Protein AF-A0A3D1RNG2-F1 (afdb_monomer_lite)

Structure (mmCIF, N/CA/C/O backbone):
data_AF-A0A3D1RNG2-F1
#
_entry.id   AF-A0A3D1RNG2-F1
#
loop_
_atom_site.group_PDB
_atom_site.id
_atom_site.type_symbol
_atom_site.label_atom_id
_atom_site.label_alt_id
_atom_site.label_comp_id
_atom_site.label_asym_id
_atom_site.label_entity_id
_atom_site.label_seq_id
_atom_site.pdbx_PDB_ins_code
_atom_site.Cartn_x
_atom_site.Cartn_y
_atom_site.Cartn_z
_atom_site.occupancy
_atom_site.B_iso_or_equiv
_atom_site.auth_seq_id
_atom_site.auth_comp_id
_atom_site.auth_asym_id
_atom_site.auth_atom_id
_atom_site.pdbx_PDB_model_num
ATOM 1 N N . MET A 1 1 ? 21.917 -20.648 -6.350 1.00 50.75 1 MET A N 1
ATOM 2 C CA . MET A 1 1 ? 20.972 -19.831 -5.563 1.00 50.75 1 MET A CA 1
ATOM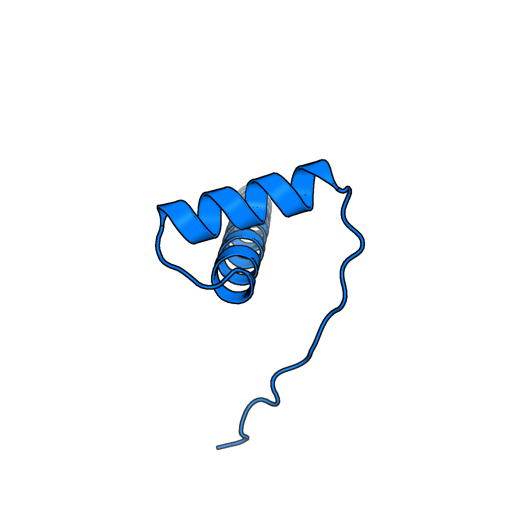 3 C C . MET A 1 1 ? 19.775 -19.620 -6.460 1.00 50.75 1 MET A C 1
ATOM 5 O O . MET A 1 1 ? 19.938 -18.958 -7.476 1.00 50.75 1 MET A O 1
ATOM 9 N N . ALA A 1 2 ? 18.657 -20.306 -6.212 1.00 54.75 2 ALA A N 1
ATOM 10 C CA . ALA A 1 2 ? 17.454 -20.052 -6.995 1.00 54.75 2 ALA A CA 1
ATOM 11 C C . ALA A 1 2 ? 17.140 -18.565 -6.823 1.00 54.75 2 ALA A C 1
ATOM 13 O O . ALA A 1 2 ? 16.973 -18.101 -5.700 1.00 54.75 2 ALA A O 1
ATOM 14 N N . THR A 1 3 ? 17.202 -17.793 -7.903 1.00 56.22 3 THR A N 1
ATOM 15 C CA . THR A 1 3 ? 16.648 -16.447 -7.904 1.00 56.22 3 THR A CA 1
ATOM 16 C C . THR A 1 3 ? 15.174 -16.629 -7.595 1.00 56.22 3 THR A C 1
ATOM 18 O O . THR A 1 3 ? 14.439 -17.132 -8.446 1.00 56.22 3 THR A O 1
ATOM 21 N N . ASP A 1 4 ? 14.765 -16.308 -6.366 1.00 66.62 4 ASP A N 1
ATOM 22 C CA . ASP A 1 4 ? 13.353 -16.243 -6.011 1.00 66.62 4 ASP A CA 1
ATOM 23 C C . ASP A 1 4 ? 12.680 -15.382 -7.076 1.00 66.62 4 ASP A C 1
ATOM 25 O O . ASP A 1 4 ? 13.016 -14.207 -7.267 1.00 66.62 4 ASP A O 1
ATOM 29 N N . LYS A 1 5 ? 11.813 -16.007 -7.872 1.00 74.12 5 LYS A N 1
ATOM 30 C CA . LYS A 1 5 ? 11.102 -15.294 -8.921 1.00 74.12 5 LYS A CA 1
ATOM 31 C C . LYS A 1 5 ? 10.154 -14.341 -8.212 1.00 74.12 5 LYS A C 1
ATOM 33 O O . LYS A 1 5 ? 9.335 -14.754 -7.399 1.00 74.12 5 LYS A O 1
ATOM 38 N N . PHE A 1 6 ? 10.310 -13.049 -8.477 1.00 78.69 6 PHE A N 1
ATOM 39 C CA . PHE A 1 6 ? 9.371 -12.061 -7.976 1.00 78.69 6 PHE A CA 1
ATOM 40 C C . PHE A 1 6 ? 8.003 -12.334 -8.599 1.00 78.69 6 PHE A C 1
ATOM 4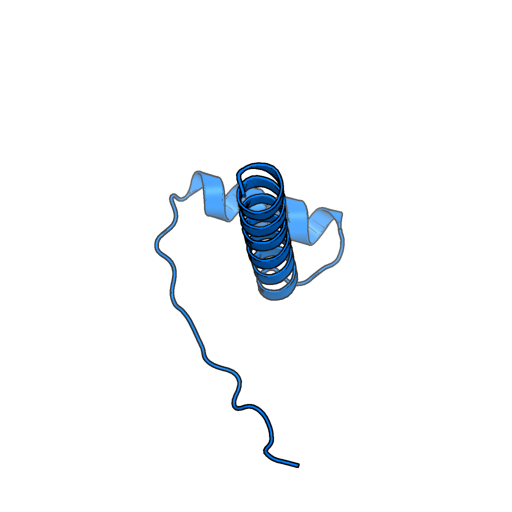2 O O . PHE A 1 6 ? 7.828 -12.178 -9.806 1.00 78.69 6 PHE A O 1
ATOM 49 N N . GLU A 1 7 ? 7.041 -12.718 -7.769 1.00 86.31 7 GLU A N 1
ATOM 50 C CA . GLU A 1 7 ? 5.653 -12.881 -8.185 1.00 86.31 7 GLU A CA 1
ATOM 51 C C . GLU A 1 7 ? 4.944 -11.519 -8.208 1.00 86.31 7 GLU A C 1
ATOM 53 O O . GLU A 1 7 ? 5.102 -10.691 -7.301 1.00 86.31 7 GLU A O 1
ATOM 58 N N . HIS A 1 8 ? 4.158 -11.271 -9.258 1.00 89.25 8 HIS A N 1
ATOM 59 C CA . HIS A 1 8 ? 3.332 -10.070 -9.375 1.00 89.25 8 HIS A CA 1
ATOM 60 C C . HIS A 1 8 ? 1.897 -10.368 -8.930 1.00 89.25 8 HIS A C 1
ATOM 62 O O . HIS A 1 8 ? 1.262 -11.286 -9.440 1.00 89.25 8 HIS A O 1
ATOM 68 N N . ALA A 1 9 ? 1.354 -9.535 -8.043 1.00 90.06 9 ALA A N 1
ATOM 69 C CA . ALA A 1 9 ? -0.034 -9.615 -7.597 1.00 90.06 9 ALA A CA 1
ATOM 70 C C . ALA A 1 9 ? -0.804 -8.339 -7.965 1.00 90.06 9 ALA A C 1
ATOM 72 O O . ALA A 1 9 ? -0.300 -7.225 -7.801 1.00 90.06 9 ALA A O 1
ATOM 73 N N . THR A 1 10 ? -2.044 -8.509 -8.428 1.00 94.25 10 THR A N 1
ATOM 74 C CA . THR A 1 10 ? -2.978 -7.411 -8.713 1.00 94.25 10 THR A CA 1
ATOM 75 C C . THR A 1 10 ? -4.009 -7.322 -7.592 1.00 94.25 10 THR A C 1
ATOM 77 O O . THR A 1 10 ? -4.612 -8.326 -7.227 1.00 94.25 10 THR A O 1
ATOM 80 N N . PHE A 1 11 ? -4.238 -6.116 -7.068 1.00 93.00 11 PHE A N 1
ATOM 81 C CA . PHE A 1 11 ? -5.187 -5.868 -5.982 1.00 93.00 11 PHE A CA 1
ATOM 82 C C . PHE A 1 11 ? -6.301 -4.932 -6.440 1.00 93.00 11 PHE A C 1
ATOM 84 O O . PHE A 1 11 ? -6.036 -3.903 -7.065 1.00 93.00 11 PHE A O 1
ATOM 91 N N . TYR A 1 12 ? -7.535 -5.253 -6.064 1.00 96.44 12 TYR A N 1
ATOM 92 C CA . TYR A 1 12 ? -8.663 -4.339 -6.195 1.00 96.44 12 TYR A CA 1
ATOM 93 C C . TYR A 1 12 ? -8.789 -3.519 -4.916 1.00 96.44 12 TYR A C 1
ATOM 95 O O . TYR A 1 12 ? -8.976 -4.066 -3.833 1.00 96.44 12 TYR A O 1
ATOM 103 N N . LEU A 1 13 ? -8.665 -2.202 -5.048 1.00 96.25 13 LEU A N 1
ATOM 104 C CA . LEU A 1 13 ? -8.750 -1.249 -3.948 1.00 96.25 13 LEU A CA 1
ATOM 105 C C . LEU A 1 13 ? -9.712 -0.135 -4.337 1.00 96.25 13 LEU A C 1
ATOM 107 O O . LEU A 1 13 ? -9.825 0.230 -5.511 1.00 96.25 13 LEU A O 1
ATOM 111 N N . THR A 1 14 ? -10.377 0.445 -3.346 1.00 98.38 14 THR A N 1
ATOM 112 C CA . THR A 1 14 ? -11.181 1.643 -3.582 1.00 98.38 14 THR A CA 1
ATOM 113 C C . THR A 1 14 ? -10.283 2.813 -3.985 1.00 98.38 14 THR A C 1
ATOM 115 O O . THR A 1 14 ? -9.101 2.882 -3.633 1.00 98.38 14 THR A O 1
ATOM 118 N N . ARG A 1 15 ? -10.852 3.792 -4.695 1.00 97.88 15 ARG A N 1
ATOM 119 C CA . ARG A 1 15 ? -10.114 4.996 -5.104 1.00 97.88 15 ARG A CA 1
ATOM 120 C C . ARG A 1 15 ? -9.508 5.750 -3.914 1.00 97.88 15 ARG A C 1
ATOM 122 O O . ARG A 1 15 ? -8.395 6.252 -4.044 1.00 97.88 15 ARG A O 1
ATOM 129 N N . SER A 1 16 ? -10.213 5.802 -2.780 1.00 98.44 16 SER A N 1
ATOM 130 C CA . SER A 1 16 ? -9.715 6.443 -1.555 1.00 98.44 16 SER A CA 1
ATOM 131 C C . SER A 1 16 ? -8.450 5.754 -1.054 1.00 98.44 16 SER A C 1
ATOM 133 O O . SER A 1 16 ? -7.413 6.397 -0.957 1.00 98.44 16 SER A O 1
ATOM 135 N N . GLN A 1 17 ? -8.488 4.428 -0.885 1.00 97.56 17 GLN A N 1
ATOM 136 C CA . GLN A 1 17 ? -7.330 3.648 -0.434 1.00 97.56 17 GLN A CA 1
ATOM 137 C C . GLN A 1 17 ? -6.113 3.843 -1.350 1.00 97.56 17 GLN A C 1
ATOM 139 O O . GLN A 1 17 ? -4.987 3.991 -0.880 1.00 97.56 17 GLN A O 1
ATOM 144 N N . VAL A 1 18 ? -6.325 3.886 -2.671 1.00 97.38 18 VAL A N 1
ATOM 145 C CA . VAL A 1 18 ? -5.239 4.144 -3.630 1.00 97.38 18 VAL A CA 1
ATOM 146 C C . VAL A 1 18 ? -4.645 5.544 -3.449 1.00 97.38 18 VAL A C 1
ATOM 148 O O . VAL A 1 18 ? -3.429 5.708 -3.582 1.00 97.38 18 VAL A O 1
ATOM 151 N N . ASN A 1 19 ? -5.469 6.554 -3.169 1.00 98.38 19 ASN A N 1
ATOM 152 C CA . ASN A 1 19 ? -4.996 7.916 -2.921 1.00 98.38 19 ASN A CA 1
ATOM 153 C C . ASN A 1 19 ? -4.202 8.007 -1.616 1.00 98.38 19 ASN A C 1
ATOM 155 O O . ASN A 1 19 ? -3.110 8.574 -1.628 1.00 98.38 19 ASN A O 1
ATOM 159 N N . ASP A 1 20 ? -4.685 7.371 -0.550 1.00 97.88 20 ASP A N 1
ATOM 160 C CA . ASP A 1 20 ? -4.012 7.352 0.751 1.00 97.88 20 ASP A CA 1
ATOM 161 C C . ASP A 1 20 ? -2.623 6.703 0.633 1.00 97.88 20 ASP A C 1
ATOM 163 O O . ASP A 1 20 ? -1.619 7.265 1.076 1.00 97.88 20 ASP A O 1
ATOM 167 N N . ILE A 1 21 ? -2.527 5.569 -0.077 1.00 97.25 21 ILE A N 1
ATOM 168 C CA . ILE A 1 21 ? -1.250 4.893 -0.364 1.00 97.25 21 ILE A CA 1
ATOM 169 C C . ILE A 1 21 ? -0.318 5.799 -1.178 1.00 97.25 21 ILE A C 1
ATOM 171 O O . ILE A 1 21 ? 0.878 5.875 -0.890 1.00 97.25 21 ILE A O 1
ATOM 175 N N . LYS A 1 22 ? -0.834 6.480 -2.210 1.00 97.62 22 LYS A N 1
ATOM 176 C CA . LYS A 1 22 ? -0.037 7.396 -3.045 1.00 97.62 22 LYS A CA 1
ATOM 177 C C . LYS A 1 22 ? 0.525 8.550 -2.225 1.00 97.62 22 LYS A C 1
ATOM 179 O O . LYS A 1 22 ? 1.708 8.867 -2.359 1.00 97.62 22 LYS A O 1
ATOM 184 N N . GLU A 1 23 ? -0.309 9.180 -1.407 1.00 98.19 23 GLU A N 1
ATOM 185 C CA . GLU A 1 23 ? 0.099 10.318 -0.594 1.00 98.19 23 GLU A CA 1
ATOM 186 C C . GLU A 1 23 ? 1.119 9.901 0.464 1.00 98.19 23 GLU A C 1
ATOM 188 O O . GLU A 1 23 ? 2.155 10.556 0.603 1.00 98.19 23 GLU A O 1
ATOM 193 N N . LEU A 1 24 ? 0.872 8.787 1.156 1.00 97.56 24 LEU A N 1
ATOM 194 C CA . LEU A 1 24 ? 1.772 8.281 2.185 1.00 97.56 24 LEU A C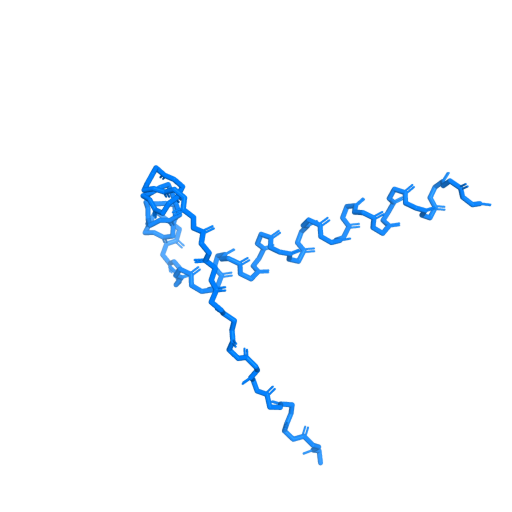A 1
ATOM 195 C C . LEU A 1 24 ? 3.124 7.858 1.598 1.00 97.56 24 LEU A C 1
ATOM 197 O O . LEU A 1 24 ? 4.165 8.212 2.152 1.00 97.56 24 LEU A O 1
ATOM 201 N N . ALA A 1 25 ? 3.131 7.173 0.452 1.00 97.94 25 ALA A N 1
ATOM 202 C CA . ALA A 1 25 ? 4.364 6.809 -0.245 1.00 97.94 25 ALA A CA 1
ATOM 203 C C . ALA A 1 25 ? 5.175 8.054 -0.640 1.00 97.94 25 ALA A C 1
ATOM 205 O O . ALA A 1 25 ? 6.385 8.099 -0.420 1.00 97.94 25 ALA A O 1
ATOM 206 N N . ARG A 1 26 ? 4.499 9.09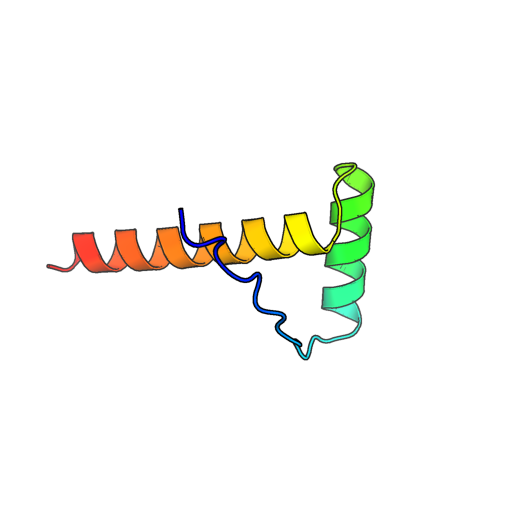6 -1.153 1.00 97.88 26 ARG A N 1
ATOM 207 C CA . ARG A 1 26 ? 5.129 10.375 -1.513 1.00 97.88 26 ARG A CA 1
ATOM 208 C C . ARG A 1 26 ? 5.735 11.075 -0.297 1.00 97.88 26 ARG A C 1
ATOM 210 O O . ARG A 1 26 ? 6.882 11.500 -0.371 1.00 97.88 26 ARG A O 1
ATOM 217 N N . LYS A 1 27 ? 4.988 11.183 0.810 1.00 98.00 27 LYS A N 1
ATOM 218 C CA . LYS A 1 27 ? 5.463 11.816 2.056 1.00 98.00 27 LYS A CA 1
ATOM 219 C C . LYS A 1 27 ? 6.715 11.130 2.605 1.00 98.00 27 LYS A C 1
ATOM 221 O O . LYS A 1 27 ? 7.630 11.809 3.050 1.00 98.00 27 LYS A O 1
ATOM 226 N N . ASN A 1 28 ? 6.763 9.802 2.524 1.00 96.62 28 ASN A N 1
ATOM 227 C CA . ASN A 1 28 ? 7.876 9.000 3.031 1.00 96.62 28 ASN A CA 1
ATOM 228 C C . ASN A 1 28 ? 8.992 8.762 1.999 1.00 96.62 28 ASN A C 1
ATOM 230 O O . ASN A 1 28 ? 9.935 8.041 2.297 1.00 96.62 28 ASN A O 1
ATOM 234 N N . GLN A 1 29 ? 8.897 9.341 0.795 1.00 96.75 29 GLN A N 1
ATOM 235 C CA . GLN A 1 29 ? 9.882 9.180 -0.284 1.00 96.75 29 GLN A CA 1
ATOM 236 C C . GLN A 1 29 ? 10.182 7.709 -0.639 1.00 96.75 29 GLN A C 1
ATOM 238 O O . GLN A 1 29 ? 11.307 7.346 -0.974 1.00 96.75 29 GLN A O 1
ATOM 243 N N . ILE A 1 30 ? 9.158 6.851 -0.602 1.00 96.44 30 ILE A N 1
ATOM 244 C CA . ILE A 1 30 ? 9.263 5.431 -0.965 1.00 96.44 30 ILE A CA 1
ATOM 245 C C . ILE A 1 30 ? 8.359 5.087 -2.146 1.00 96.44 30 ILE A C 1
ATOM 247 O O . ILE A 1 30 ? 7.381 5.771 -2.450 1.00 96.44 30 ILE A O 1
ATOM 251 N N . SER A 1 31 ? 8.656 3.975 -2.821 1.00 96.94 31 SER A N 1
ATOM 252 C CA . SER A 1 31 ? 7.773 3.473 -3.875 1.00 96.94 31 SER A CA 1
ATOM 253 C C . SER A 1 31 ? 6.462 2.932 -3.294 1.00 96.94 31 SER A C 1
ATOM 255 O O . SER A 1 31 ? 6.435 2.325 -2.223 1.00 96.94 31 SER A O 1
ATOM 257 N N . ARG A 1 32 ? 5.370 3.072 -4.054 1.00 95.44 32 ARG A N 1
ATOM 258 C CA . ARG A 1 32 ? 4.056 2.503 -3.706 1.00 95.44 32 ARG A CA 1
ATOM 259 C C . ARG A 1 32 ? 4.141 0.999 -3.439 1.00 95.44 32 ARG A C 1
ATOM 261 O O . ARG A 1 32 ? 3.604 0.524 -2.449 1.00 95.44 32 ARG A O 1
ATOM 268 N N . SER A 1 33 ? 4.860 0.263 -4.287 1.00 94.38 33 SER A N 1
ATOM 269 C CA . SER A 1 33 ? 5.030 -1.185 -4.134 1.00 94.38 33 SER A CA 1
ATOM 270 C C . SER A 1 33 ? 5.823 -1.545 -2.877 1.00 94.38 33 SER A C 1
ATOM 272 O O . SER A 1 33 ? 5.521 -2.550 -2.244 1.00 94.38 33 SER A O 1
ATOM 274 N N . ALA A 1 34 ? 6.813 -0.734 -2.483 1.00 95.25 34 ALA A N 1
ATOM 275 C CA . ALA A 1 34 ? 7.521 -0.932 -1.219 1.00 95.25 34 ALA A CA 1
ATOM 276 C C . ALA A 1 34 ? 6.596 -0.701 -0.021 1.00 95.25 34 ALA A C 1
ATOM 278 O O . ALA A 1 34 ? 6.546 -1.553 0.861 1.00 95.25 34 ALA A O 1
ATOM 279 N N . LEU A 1 35 ? 5.810 0.381 -0.034 1.00 96.75 35 LEU A N 1
ATOM 280 C CA . LEU A 1 35 ? 4.840 0.665 1.022 1.00 96.75 35 LEU A CA 1
ATOM 281 C C . LEU A 1 35 ? 3.815 -0.468 1.171 1.00 96.75 35 LEU A C 1
ATOM 283 O O . LEU A 1 35 ? 3.602 -0.959 2.273 1.00 96.75 35 LEU A O 1
ATOM 287 N N . VAL A 1 36 ? 3.227 -0.935 0.066 1.00 95.75 36 VAL A N 1
ATOM 288 C CA . VAL A 1 36 ? 2.266 -2.049 0.094 1.00 95.75 36 VAL A CA 1
ATOM 289 C C . VAL A 1 36 ? 2.914 -3.320 0.650 1.00 95.75 36 VAL A C 1
ATOM 291 O O . VAL A 1 36 ? 2.321 -3.982 1.496 1.00 95.75 36 VAL A O 1
ATOM 294 N N . ARG A 1 37 ? 4.156 -3.637 0.257 1.00 94.69 37 ARG A N 1
ATOM 295 C CA . ARG A 1 37 ? 4.890 -4.778 0.830 1.00 94.69 37 ARG A CA 1
ATOM 296 C C . ARG A 1 37 ? 5.130 -4.631 2.332 1.00 94.69 37 ARG A C 1
ATOM 298 O O . ARG A 1 37 ? 5.024 -5.623 3.044 1.00 94.69 37 ARG A O 1
ATOM 305 N N . MET A 1 38 ? 5.446 -3.428 2.812 1.00 95.44 38 MET A N 1
ATOM 306 C CA . MET A 1 38 ? 5.616 -3.168 4.245 1.00 95.44 38 MET A CA 1
ATOM 307 C C . MET A 1 38 ? 4.304 -3.374 5.006 1.00 95.44 38 MET A C 1
ATOM 309 O O . MET A 1 38 ? 4.305 -4.066 6.017 1.00 95.44 38 MET A O 1
ATOM 313 N N . ILE A 1 39 ? 3.189 -2.854 4.483 1.00 95.19 39 ILE A N 1
ATOM 314 C CA . ILE A 1 39 ? 1.855 -3.030 5.079 1.00 95.19 39 ILE A CA 1
ATOM 315 C C . ILE A 1 39 ? 1.482 -4.518 5.155 1.00 95.19 39 ILE A C 1
ATOM 317 O O . ILE A 1 39 ? 1.037 -4.979 6.203 1.00 95.19 39 ILE A O 1
ATOM 321 N N . ILE A 1 40 ? 1.694 -5.279 4.073 1.00 94.69 40 ILE A N 1
ATOM 322 C CA . ILE A 1 40 ? 1.403 -6.722 4.043 1.00 94.69 40 ILE A CA 1
ATOM 323 C C . ILE A 1 40 ? 2.249 -7.470 5.082 1.00 94.69 40 ILE A C 1
ATOM 325 O O . ILE A 1 40 ? 1.709 -8.275 5.836 1.00 94.69 40 ILE A O 1
ATOM 329 N N . ARG A 1 41 ? 3.561 -7.198 5.151 1.00 94.75 41 ARG A N 1
ATOM 330 C CA . ARG A 1 41 ? 4.464 -7.845 6.121 1.00 94.75 41 ARG A CA 1
ATOM 331 C C . ARG A 1 41 ? 4.056 -7.567 7.565 1.00 94.75 41 ARG A C 1
ATOM 333 O O . ARG A 1 41 ? 3.975 -8.499 8.355 1.00 94.75 41 ARG A O 1
ATOM 340 N N . GLU A 1 42 ? 3.771 -6.309 7.879 1.00 95.62 42 GLU A N 1
ATOM 341 C CA . GLU A 1 42 ? 3.332 -5.885 9.210 1.00 95.62 42 GLU A CA 1
ATOM 342 C C . GLU A 1 42 ? 2.024 -6.575 9.615 1.00 95.62 42 GLU A C 1
ATOM 344 O O . GLU A 1 42 ? 1.902 -7.094 10.722 1.00 95.62 42 GLU A O 1
ATOM 349 N N . TYR A 1 43 ? 1.049 -6.628 8.704 1.00 95.19 43 TYR A N 1
ATOM 350 C CA . TYR A 1 43 ? -0.229 -7.287 8.964 1.00 95.19 43 TYR A CA 1
ATOM 351 C C . TYR A 1 43 ? -0.060 -8.784 9.257 1.00 95.19 43 TYR A C 1
ATOM 353 O O . TYR A 1 43 ? -0.634 -9.286 10.223 1.00 95.19 43 TYR A O 1
ATOM 361 N N . LEU A 1 44 ? 0.761 -9.485 8.467 1.00 93.69 44 LEU A N 1
ATOM 362 C CA . LEU A 1 44 ? 1.049 -10.906 8.680 1.00 93.69 44 LEU A CA 1
ATOM 363 C C . LEU A 1 44 ? 1.784 -11.158 10.006 1.00 93.69 44 LEU A C 1
ATOM 365 O O . LEU A 1 44 ? 1.430 -12.102 10.708 1.00 93.69 44 LEU A O 1
ATOM 369 N N . SER A 1 45 ? 2.746 -10.303 10.381 1.00 94.31 45 SER A N 1
ATOM 370 C CA . SER A 1 45 ? 3.461 -10.415 11.667 1.00 94.31 45 SER A CA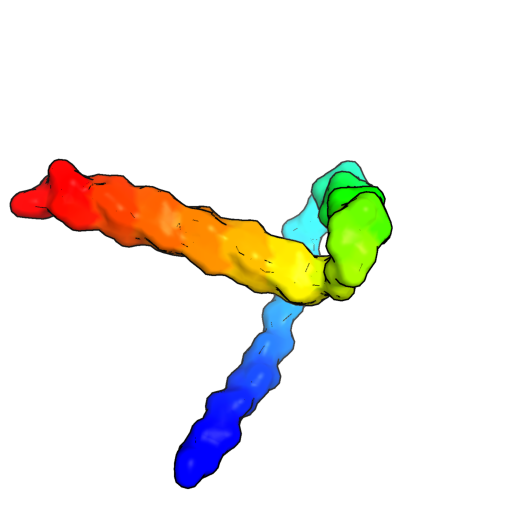 1
ATOM 371 C C . SER A 1 45 ? 2.498 -10.357 12.850 1.00 94.31 45 SER A C 1
ATOM 373 O O . SER A 1 45 ? 2.539 -11.207 13.735 1.00 94.31 45 SER A O 1
ATOM 375 N N . ARG A 1 46 ? 1.553 -9.409 12.823 1.00 93.88 46 ARG A N 1
ATOM 376 C CA . ARG A 1 46 ? 0.543 -9.255 13.882 1.00 93.88 46 ARG A CA 1
ATOM 377 C C . ARG A 1 46 ? -0.376 -10.469 14.009 1.00 93.88 46 ARG A C 1
ATOM 379 O O . ARG A 1 46 ? -0.801 -10.789 15.116 1.00 93.88 46 ARG A O 1
ATOM 386 N N . ILE A 1 47 ? -0.700 -11.133 12.896 1.00 91.19 47 ILE A N 1
ATOM 387 C CA . ILE A 1 47 ? -1.497 -12.368 12.919 1.00 91.19 47 ILE A CA 1
ATOM 388 C C . ILE A 1 47 ? -0.702 -13.496 13.573 1.00 91.19 47 ILE A C 1
ATOM 390 O O . ILE A 1 47 ? -1.233 -14.157 14.463 1.00 91.19 47 ILE A O 1
ATOM 394 N N . GLN A 1 48 ? 0.556 -13.685 13.167 1.00 87.69 48 GLN A N 1
ATOM 395 C CA . GLN A 1 48 ? 1.415 -14.734 13.715 1.00 87.69 48 GLN A CA 1
ATOM 396 C C . GLN A 1 48 ? 1.598 -14.564 15.230 1.00 87.69 48 GLN A C 1
ATOM 398 O O . GLN A 1 48 ? 1.357 -15.495 15.991 1.00 87.69 48 GLN A O 1
ATOM 403 N N . GLU A 1 49 ? 1.902 -13.346 15.684 1.00 82.00 49 GLU A N 1
ATOM 404 C CA . GLU A 1 49 ? 2.044 -13.034 17.112 1.00 82.00 49 GLU A CA 1
ATOM 405 C C . GLU A 1 49 ? 0.750 -13.260 17.911 1.00 82.00 49 GLU A C 1
ATOM 407 O O . GLU A 1 49 ? 0.796 -13.654 19.077 1.00 82.00 49 GLU A O 1
ATOM 412 N N . GLY A 1 50 ? -0.417 -13.007 17.309 1.00 78.06 50 GLY A N 1
ATOM 413 C CA . GLY A 1 50 ? -1.712 -13.269 17.941 1.00 78.06 50 GLY A CA 1
ATOM 414 C C . GLY A 1 50 ? -2.044 -14.762 18.038 1.00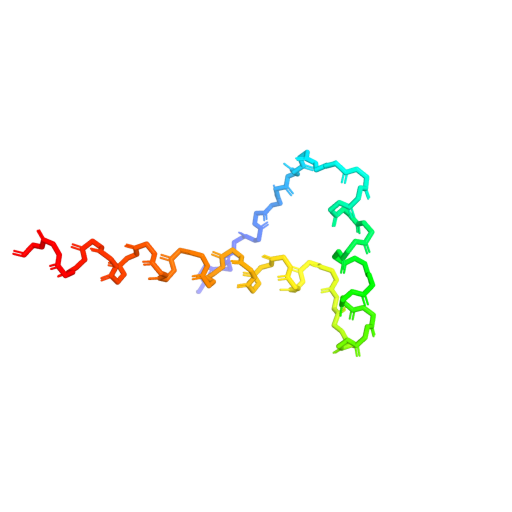 78.06 50 GLY A C 1
ATOM 415 O O . GLY A 1 50 ? -2.653 -15.196 19.018 1.00 78.06 50 GLY A O 1
ATOM 416 N N . GLN A 1 51 ? -1.619 -15.554 17.051 1.00 70.88 51 GLN A N 1
ATOM 417 C CA . GLN A 1 51 ? -1.786 -17.009 17.044 1.00 70.88 51 GLN A CA 1
ATOM 418 C C . GLN A 1 51 ? -0.844 -17.700 18.040 1.00 70.88 51 GLN A C 1
ATOM 420 O O . GLN A 1 51 ? -1.293 -18.570 18.787 1.00 70.88 51 GLN A O 1
ATOM 425 N N . ASP A 1 52 ? 0.409 -17.249 18.134 1.00 63.78 52 ASP A N 1
ATOM 426 C CA . ASP A 1 52 ? 1.409 -17.809 19.056 1.00 63.78 52 ASP A CA 1
ATOM 427 C C . ASP A 1 52 ? 1.086 -17.538 20.536 1.00 63.78 52 ASP A C 1
ATOM 429 O O . ASP A 1 52 ? 1.513 -18.283 21.408 1.00 63.78 52 ASP A O 1
ATOM 433 N N . ARG A 1 53 ? 0.302 -16.497 20.848 1.00 60.06 53 ARG A N 1
ATOM 434 C CA . ARG A 1 53 ? -0.185 -16.227 22.220 1.00 60.06 53 ARG A CA 1
ATOM 435 C C . ARG A 1 53 ? -1.431 -17.026 22.609 1.00 60.06 53 ARG A C 1
ATOM 437 O O . ARG A 1 53 ? -1.855 -16.955 23.760 1.00 60.06 53 ARG A O 1
ATOM 444 N N . SER A 1 54 ? -2.038 -17.717 21.647 1.00 58.69 54 SER A N 1
ATOM 445 C CA . SER A 1 54 ? -3.280 -18.481 21.817 1.00 58.69 54 SER A CA 1
ATOM 446 C C . SER A 1 54 ? -3.052 -20.000 21.822 1.00 58.69 54 SER A C 1
ATOM 448 O O . SER A 1 54 ? -4.028 -20.749 21.877 1.00 58.69 54 SER A O 1
ATOM 450 N N . SER A 1 55 ? -1.789 -20.440 21.747 1.00 50.81 55 SER A N 1
ATOM 451 C CA . SER A 1 55 ? -1.340 -21.841 21.808 1.00 50.81 55 SER A CA 1
ATOM 452 C C . SER A 1 55 ? -0.515 -22.078 23.070 1.00 50.81 55 SER A C 1
ATOM 454 O O . SER A 1 55 ? -0.584 -23.206 23.601 1.00 50.81 55 SER A O 1
#

Radius of gyration: 14.69 Å; chains: 1; bounding box: 32×34×32 Å

pLDDT: mean 88.22, std 14.09, range [50.75, 98.44]

Sequence (55 aa):
MATDKFEHATFYLTRSQVNDIKELARKNQISRSALVRMIIREYLSRIQEGQDRSS

Secondary structure (DSSP, 8-state):
--------------HHHHHHHHHHHHHTT--HHHHHHHHHHHHHHHHHHHHHT--

Foldseek 3Di:
DPPPPDDDDDDDDDPVVVVVLVVVCVVVVHDSVVSVVVVVVVVVVVVVVVVVVVD